Protein AF-A0A7C5YWF5-F1 (afdb_monomer)

Radius of gyration: 11.23 Å; Cα contacts (8 Å, |Δi|>4): 127; chains: 1; bounding box: 31×27×25 Å

Sequence (70 aa):
MGKLYIIGAGGHGQVVLDCARASGFEICGFLDDKEELNGKNINGVEVIGKVELSKRLDGLFIVAIGDNAK

Organism: NCBI:txid2268181

pLDDT: mean 95.35, std 7.37, range [53.66, 98.69]

Structure (mmCIF, N/CA/C/O backbone):
data_AF-A0A7C5YWF5-F1
#
_entry.id   AF-A0A7C5YWF5-F1
#
loop_
_atom_site.group_PDB
_atom_site.id
_atom_site.type_symbol
_atom_site.label_atom_id
_atom_site.label_alt_id
_atom_site.label_comp_id
_atom_site.label_asym_id
_atom_site.label_entity_id
_atom_site.label_seq_id
_atom_site.pdbx_PDB_ins_code
_atom_site.Cartn_x
_atom_site.Cartn_y
_atom_site.Cartn_z
_atom_site.occupancy
_atom_site.B_iso_or_equiv
_atom_site.auth_seq_id
_atom_site.auth_comp_id
_atom_site.auth_asym_id
_atom_site.auth_atom_id
_atom_site.pdbx_PDB_model_num
ATOM 1 N N . MET A 1 1 ? -14.282 -5.727 7.990 1.00 64.06 1 MET A N 1
ATOM 2 C CA . MET A 1 1 ? -13.006 -5.902 7.266 1.00 64.06 1 MET A CA 1
ATOM 3 C C . M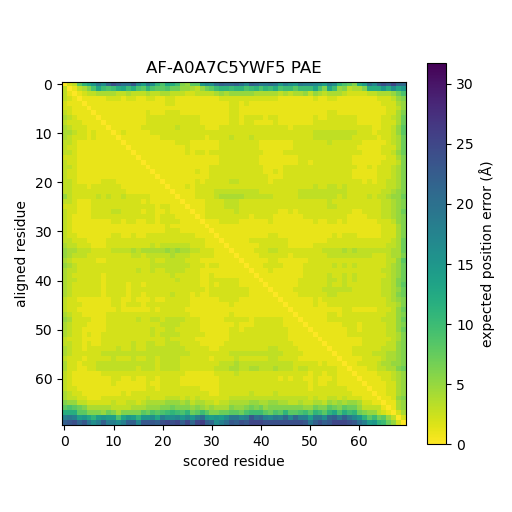ET A 1 1 ? -12.002 -4.911 7.841 1.00 64.06 1 MET A C 1
ATOM 5 O O . MET A 1 1 ? -12.445 -3.860 8.285 1.00 64.06 1 MET A O 1
ATOM 9 N N . GLY A 1 2 ? -10.716 -5.257 7.929 1.00 80.44 2 GLY A N 1
ATOM 10 C CA . GLY A 1 2 ? -9.685 -4.386 8.515 1.00 80.44 2 GLY A CA 1
ATOM 11 C C . GLY A 1 2 ? -9.009 -3.470 7.490 1.00 80.44 2 GLY A C 1
ATOM 12 O O . GLY A 1 2 ? -9.124 -3.702 6.287 1.00 80.44 2 GLY A O 1
ATOM 13 N N . LYS A 1 3 ? -8.283 -2.465 7.991 1.00 94.19 3 LYS A N 1
ATOM 14 C CA . LYS A 1 3 ? -7.406 -1.575 7.215 1.00 94.19 3 LYS A CA 1
ATOM 15 C C . LYS A 1 3 ? -6.335 -2.379 6.477 1.00 94.19 3 LYS A C 1
ATOM 17 O O . LYS A 1 3 ? -5.673 -3.200 7.113 1.00 94.19 3 LYS A O 1
ATOM 22 N N . LEU A 1 4 ? -6.156 -2.148 5.178 1.00 98.12 4 LEU A N 1
ATOM 23 C CA . LEU A 1 4 ? -5.130 -2.793 4.357 1.00 98.12 4 LEU A CA 1
ATOM 24 C C . LEU A 1 4 ? -4.188 -1.754 3.745 1.00 98.12 4 LEU A C 1
ATOM 26 O O . LEU A 1 4 ? -4.624 -0.799 3.100 1.00 98.12 4 LEU A O 1
ATOM 30 N N . TYR A 1 5 ? -2.891 -1.998 3.892 1.00 98.56 5 TYR A N 1
ATOM 31 C CA . TYR A 1 5 ? -1.824 -1.274 3.211 1.00 98.56 5 TYR A CA 1
ATOM 32 C C . TYR A 1 5 ? -1.167 -2.180 2.168 1.00 98.56 5 TYR A C 1
ATOM 34 O O . TYR A 1 5 ? -0.924 -3.364 2.422 1.00 98.56 5 TYR A O 1
ATOM 42 N N . ILE A 1 6 ? -0.862 -1.627 0.996 1.00 98.50 6 ILE A N 1
ATOM 43 C CA . ILE A 1 6 ? -0.219 -2.365 -0.097 1.00 98.50 6 ILE A CA 1
ATOM 44 C C . ILE A 1 6 ? 1.241 -1.924 -0.193 1.00 98.50 6 ILE A C 1
ATOM 46 O O . ILE A 1 6 ? 1.528 -0.750 -0.403 1.00 98.50 6 ILE A O 1
ATOM 50 N N . ILE A 1 7 ? 2.173 -2.861 -0.042 1.00 98.44 7 ILE A N 1
ATOM 51 C CA . ILE A 1 7 ? 3.606 -2.615 -0.207 1.00 98.44 7 ILE A CA 1
ATOM 52 C C . ILE A 1 7 ? 3.958 -2.813 -1.686 1.00 98.44 7 ILE A C 1
ATOM 54 O O . ILE A 1 7 ? 3.869 -3.926 -2.201 1.00 98.44 7 ILE A O 1
ATOM 58 N N . GLY A 1 8 ? 4.359 -1.730 -2.351 1.00 98.00 8 GLY A N 1
ATOM 59 C CA . GLY A 1 8 ? 4.623 -1.648 -3.785 1.00 98.00 8 GLY A CA 1
ATOM 60 C C . GLY A 1 8 ? 3.508 -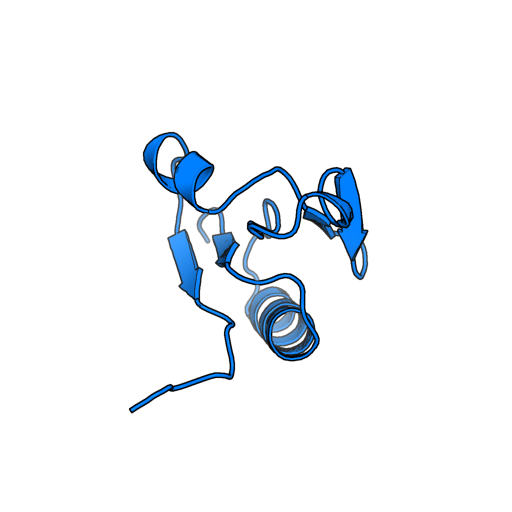0.932 -4.548 1.00 98.00 8 GLY A C 1
ATOM 61 O O . GLY A 1 8 ? 2.394 -1.439 -4.655 1.00 98.00 8 GLY A O 1
ATOM 62 N N . ALA A 1 9 ? 3.825 0.219 -5.143 1.00 98.00 9 ALA A N 1
ATOM 63 C CA . ALA A 1 9 ? 2.915 1.053 -5.939 1.00 98.00 9 ALA A CA 1
ATOM 64 C C . ALA A 1 9 ? 3.095 0.868 -7.465 1.00 98.00 9 ALA A C 1
ATOM 66 O O . ALA A 1 9 ? 2.596 1.652 -8.277 1.00 98.00 9 ALA A O 1
ATOM 67 N N . GLY A 1 10 ? 3.834 -0.170 -7.873 1.00 96.06 10 GLY A N 1
ATOM 68 C CA . GLY A 1 10 ? 4.039 -0.539 -9.276 1.00 96.06 10 GLY A CA 1
ATOM 69 C C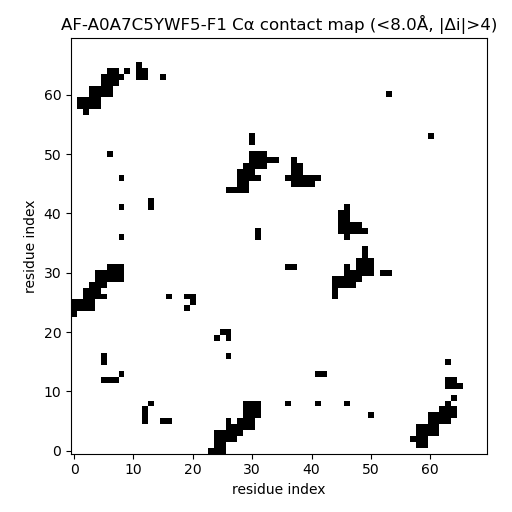 . GLY A 1 10 ? 2.826 -1.227 -9.917 1.00 96.06 10 GLY A C 1
ATOM 70 O O . GLY A 1 10 ? 1.756 -1.340 -9.323 1.00 96.06 10 GLY A O 1
ATOM 71 N N . GLY A 1 11 ? 3.002 -1.749 -11.136 1.00 96.38 11 GLY A N 1
ATOM 72 C CA . GLY A 1 11 ? 1.921 -2.425 -11.869 1.00 96.38 11 GLY A CA 1
ATOM 73 C C . GLY A 1 11 ? 1.307 -3.612 -11.113 1.00 96.38 11 GLY A C 1
ATOM 74 O O . GLY A 1 11 ? 0.091 -3.763 -11.099 1.00 96.38 11 GLY A O 1
ATOM 75 N N . HIS A 1 12 ? 2.123 -4.408 -10.411 1.00 95.75 12 HIS A N 1
ATOM 76 C CA . HIS A 1 12 ? 1.626 -5.520 -9.589 1.00 95.75 12 HIS A CA 1
ATOM 77 C C . HIS A 1 12 ? 0.802 -5.025 -8.383 1.00 95.75 12 HIS A C 1
ATOM 79 O O . HIS A 1 12 ? -0.247 -5.588 -8.079 1.00 95.75 12 HIS A O 1
ATOM 85 N N . GLY A 1 13 ? 1.215 -3.914 -7.763 1.00 97.62 13 GLY A N 1
ATOM 86 C CA . GLY A 1 13 ? 0.470 -3.225 -6.705 1.00 97.62 13 GLY A CA 1
ATOM 87 C C . GLY A 1 13 ? -0.910 -2.744 -7.139 1.00 97.62 13 GLY A C 1
ATOM 88 O O . GLY A 1 13 ? -1.875 -2.885 -6.393 1.00 97.62 13 GLY A O 1
ATOM 89 N N . GLN A 1 14 ? -1.030 -2.238 -8.368 1.00 97.81 14 GLN A N 1
ATOM 90 C CA . GLN A 1 14 ? -2.317 -1.815 -8.930 1.00 97.81 14 GLN A CA 1
ATOM 91 C C . GLN A 1 14 ? -3.274 -2.993 -9.152 1.00 97.81 14 GLN A C 1
ATOM 93 O O . GLN A 1 14 ? -4.453 -2.883 -8.835 1.00 97.81 14 GLN A O 1
ATOM 98 N N . VAL A 1 15 ? -2.771 -4.143 -9.611 1.00 97.75 15 VAL A N 1
ATOM 99 C CA . VAL A 1 15 ? -3.593 -5.360 -9.739 1.00 97.75 15 VAL A CA 1
ATOM 100 C C . VAL A 1 15 ? -4.070 -5.843 -8.364 1.00 97.75 15 VAL A C 1
ATOM 102 O O . VAL A 1 15 ? -5.242 -6.172 -8.190 1.00 97.75 15 VAL A O 1
ATOM 105 N N . VAL A 1 16 ? -3.187 -5.834 -7.359 1.00 98.12 16 VAL A N 1
ATOM 106 C CA . VAL A 1 16 ? -3.552 -6.187 -5.977 1.00 98.12 16 VAL A CA 1
ATOM 107 C C . VAL A 1 16 ? -4.592 -5.220 -5.405 1.00 98.12 16 VAL A C 1
ATOM 109 O O . VAL A 1 16 ? -5.521 -5.667 -4.732 1.00 98.12 16 VAL A O 1
ATOM 112 N N . LEU A 1 17 ? -4.487 -3.921 -5.702 1.00 98.19 17 LEU A N 1
ATOM 113 C CA . LEU A 1 17 ? -5.482 -2.917 -5.325 1.00 98.19 17 LEU A CA 1
ATOM 114 C C . LEU A 1 17 ? -6.875 -3.267 -5.863 1.00 98.19 17 LEU A C 1
ATOM 116 O O . LEU A 1 17 ? -7.846 -3.229 -5.104 1.00 98.19 17 LEU A O 1
ATOM 120 N N . ASP A 1 18 ? -6.975 -3.639 -7.137 1.00 97.94 18 ASP A N 1
ATOM 121 C CA . ASP A 1 18 ? -8.251 -4.011 -7.751 1.00 97.94 18 ASP A CA 1
ATOM 122 C C . ASP A 1 18 ? -8.850 -5.264 -7.094 1.00 97.94 18 ASP A C 1
ATOM 124 O O . ASP A 1 18 ? -10.030 -5.275 -6.733 1.00 97.94 18 ASP A O 1
ATOM 128 N N . CYS A 1 19 ? -8.032 -6.291 -6.836 1.00 97.75 19 CYS A N 1
ATOM 129 C CA . CYS A 1 19 ? -8.466 -7.498 -6.126 1.00 97.75 19 CYS A CA 1
ATOM 130 C C . CYS A 1 19 ? -8.918 -7.205 -4.688 1.00 97.75 19 CYS A C 1
ATOM 132 O O . CYS A 1 19 ? -9.936 -7.733 -4.230 1.00 97.75 19 CYS A O 1
ATOM 134 N N . ALA A 1 20 ? -8.180 -6.360 -3.967 1.00 96.81 20 ALA A N 1
ATOM 135 C CA . ALA A 1 20 ? -8.490 -6.008 -2.589 1.00 96.81 20 ALA 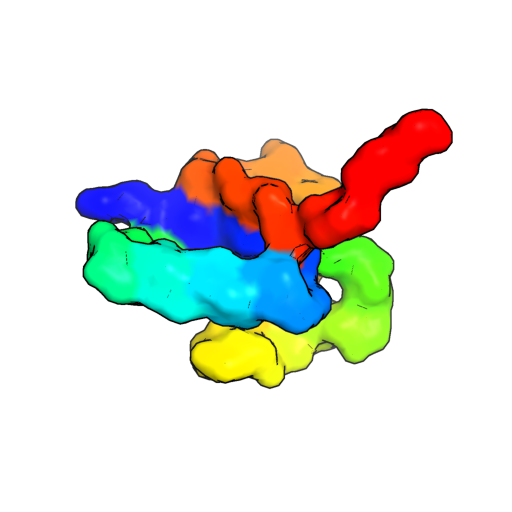A CA 1
ATOM 136 C C . ALA A 1 20 ? -9.787 -5.189 -2.489 1.00 96.81 20 ALA A C 1
ATOM 138 O O . ALA A 1 20 ? -10.624 -5.469 -1.628 1.00 96.81 20 ALA A O 1
ATOM 139 N N . ARG A 1 21 ? -10.010 -4.252 -3.420 1.00 95.75 21 ARG A N 1
ATOM 140 C CA . ARG A 1 21 ? -11.283 -3.527 -3.561 1.00 95.75 21 ARG A CA 1
ATOM 141 C C . ARG A 1 21 ? -12.443 -4.468 -3.863 1.00 95.75 21 ARG A C 1
ATOM 143 O O . ARG A 1 21 ? -13.464 -4.398 -3.186 1.00 95.75 21 ARG A O 1
ATOM 150 N N . ALA A 1 22 ? -12.275 -5.374 -4.827 1.00 97.00 22 ALA A N 1
ATOM 151 C CA . ALA A 1 22 ? -13.296 -6.365 -5.172 1.00 97.00 22 ALA A CA 1
ATOM 152 C C . ALA A 1 22 ? -13.629 -7.304 -3.997 1.00 97.00 22 ALA A C 1
ATOM 154 O O . ALA A 1 22 ? -14.753 -7.784 -3.883 1.00 97.00 22 ALA A O 1
ATOM 155 N N . SER A 1 23 ? -12.669 -7.518 -3.095 1.00 95.38 23 SER A N 1
ATOM 156 C CA . SER A 1 23 ? -12.832 -8.319 -1.877 1.00 95.38 23 SER A CA 1
ATOM 157 C C . SER A 1 23 ? -13.378 -7.525 -0.677 1.00 95.38 23 SER A C 1
ATOM 159 O O . SER A 1 23 ? -13.559 -8.093 0.399 1.00 95.38 23 SER A O 1
ATOM 161 N N . GLY A 1 24 ? -13.643 -6.221 -0.830 1.00 94.75 24 GLY A N 1
ATOM 162 C CA . GLY A 1 24 ? -14.230 -5.376 0.214 1.00 94.75 24 GLY A CA 1
ATOM 163 C C . GLY A 1 24 ? -13.257 -4.905 1.302 1.00 94.75 24 GLY A C 1
ATOM 164 O O . GLY A 1 24 ? -13.695 -4.598 2.414 1.00 94.75 24 GLY A O 1
ATOM 165 N N . PHE A 1 25 ? -11.950 -4.860 1.025 1.00 96.31 25 PHE A N 1
ATOM 166 C CA . PHE A 1 25 ? -10.976 -4.258 1.940 1.00 96.31 25 PHE A CA 1
ATOM 167 C C . PHE A 1 25 ? -11.014 -2.728 1.884 1.00 96.31 25 PHE A C 1
ATOM 169 O O . PHE A 1 25 ? -11.175 -2.127 0.821 1.00 96.31 25 PHE A O 1
ATOM 176 N N . GLU A 1 26 ? -10.795 -2.097 3.037 1.00 95.56 26 GLU A N 1
ATOM 177 C CA . GLU A 1 26 ? -10.523 -0.665 3.126 1.00 95.56 26 GLU A CA 1
ATOM 178 C C . GLU A 1 26 ? -9.038 -0.430 2.841 1.00 95.56 26 GLU A C 1
ATOM 180 O O . GLU A 1 26 ? -8.177 -0.858 3.612 1.00 95.56 26 GLU A O 1
ATOM 185 N N . ILE A 1 27 ? -8.732 0.227 1.722 1.00 97.50 27 ILE A N 1
ATOM 186 C CA . ILE A 1 27 ? -7.350 0.484 1.316 1.00 97.50 27 ILE A CA 1
ATOM 187 C C . ILE A 1 27 ? -6.890 1.811 1.901 1.00 97.50 27 ILE A C 1
ATOM 189 O O . ILE A 1 27 ? -7.387 2.868 1.518 1.00 97.50 27 ILE A O 1
ATOM 193 N N . CYS A 1 28 ? -5.925 1.748 2.811 1.00 97.94 28 CYS A N 1
ATOM 194 C CA . CYS A 1 28 ? -5.453 2.911 3.557 1.00 97.94 28 CYS A CA 1
ATOM 195 C C . CYS A 1 28 ? -4.259 3.615 2.905 1.00 97.94 28 CYS A C 1
ATOM 197 O O . CYS A 1 28 ? -3.954 4.745 3.274 1.00 97.94 28 CYS A O 1
ATOM 199 N N . GLY A 1 29 ? -3.576 2.967 1.960 1.00 98.31 29 GLY A N 1
ATOM 200 C CA . GLY A 1 29 ? -2.455 3.568 1.245 1.00 98.31 29 GLY A CA 1
ATOM 201 C C . GLY A 1 29 ? -1.508 2.546 0.633 1.00 98.31 29 GLY A C 1
ATOM 202 O O . GLY A 1 29 ? -1.510 1.363 0.993 1.00 98.31 29 GLY A O 1
ATOM 203 N N . PHE A 1 30 ? -0.671 3.034 -0.274 1.00 98.69 30 PHE A N 1
ATOM 204 C CA . PHE A 1 30 ? 0.515 2.331 -0.736 1.00 98.69 30 PHE A CA 1
ATOM 205 C C . PHE A 1 30 ? 1.735 2.706 0.109 1.00 98.69 30 PHE A C 1
ATOM 207 O O . PHE A 1 30 ? 1.866 3.848 0.550 1.00 98.69 30 PHE A O 1
ATOM 214 N N . LEU A 1 31 ? 2.650 1.755 0.273 1.00 98.69 31 LEU A N 1
ATOM 215 C CA . LEU A 1 31 ? 3.992 1.976 0.799 1.00 98.69 31 LEU A CA 1
ATOM 216 C C . LEU A 1 31 ? 5.013 1.613 -0.279 1.00 98.69 31 LEU A C 1
ATOM 218 O O . LEU A 1 31 ? 4.997 0.487 -0.772 1.00 98.69 31 LEU A O 1
ATOM 222 N N . ASP A 1 32 ? 5.893 2.538 -0.649 1.00 98.44 32 ASP A N 1
ATOM 223 C CA . ASP A 1 32 ? 6.908 2.315 -1.685 1.00 98.44 32 ASP A CA 1
ATOM 224 C C . ASP A 1 32 ? 8.187 3.093 -1.348 1.00 98.44 32 ASP A C 1
ATOM 226 O O . ASP A 1 32 ? 8.128 4.240 -0.907 1.00 98.44 32 ASP A O 1
ATOM 230 N N . ASP A 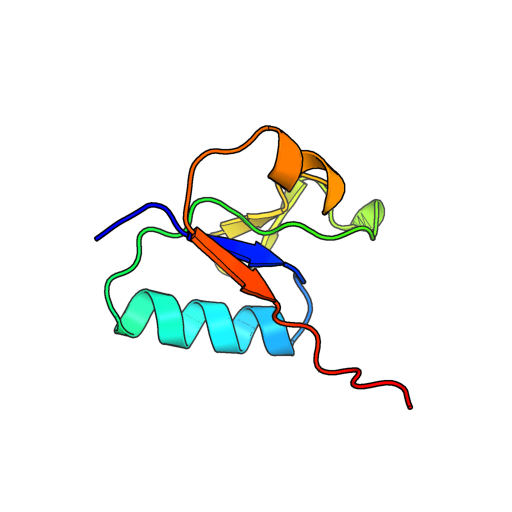1 33 ? 9.350 2.464 -1.521 1.00 97.88 33 ASP A N 1
ATOM 231 C CA . ASP A 1 33 ? 10.640 3.076 -1.178 1.00 97.88 33 ASP A CA 1
ATOM 232 C C . ASP A 1 33 ? 11.140 4.066 -2.243 1.00 97.88 33 ASP A C 1
ATOM 234 O O . ASP A 1 33 ? 12.085 4.819 -1.990 1.00 97.88 33 ASP A O 1
ATOM 238 N N . LYS A 1 34 ? 10.497 4.107 -3.418 1.00 97.25 34 LYS A N 1
ATOM 239 C CA . LYS A 1 34 ? 10.748 5.120 -4.449 1.00 97.25 34 LYS A CA 1
ATOM 240 C C . LYS A 1 34 ? 10.248 6.486 -3.989 1.00 97.25 34 LYS A C 1
ATOM 242 O O . LYS A 1 34 ? 9.048 6.758 -3.998 1.00 97.25 34 LYS A O 1
ATOM 247 N N . GLU A 1 35 ? 11.177 7.364 -3.619 1.00 95.38 35 GLU A N 1
ATOM 248 C CA . GLU A 1 35 ? 10.873 8.707 -3.105 1.00 95.38 35 GLU A CA 1
ATOM 249 C C . GLU A 1 35 ? 10.009 9.521 -4.078 1.00 95.38 35 GLU A C 1
ATOM 251 O O . GLU A 1 35 ? 9.114 10.249 -3.660 1.00 95.38 35 GLU A O 1
ATOM 256 N N . GLU A 1 36 ? 10.206 9.351 -5.387 1.00 97.56 36 GLU A N 1
ATOM 257 C CA . GLU A 1 36 ? 9.430 10.041 -6.413 1.00 97.56 36 GLU A CA 1
ATOM 258 C C . GLU A 1 36 ? 7.953 9.631 -6.458 1.00 97.56 36 GLU A C 1
ATOM 260 O O . GLU A 1 36 ? 7.174 10.254 -7.184 1.00 97.56 36 GLU A O 1
ATOM 265 N N . LEU A 1 37 ? 7.564 8.558 -5.763 1.00 97.50 37 LEU A N 1
ATOM 266 C CA . LEU A 1 37 ? 6.177 8.121 -5.649 1.00 97.50 37 LEU A CA 1
ATOM 267 C C . LEU A 1 37 ? 5.481 8.678 -4.411 1.00 97.50 37 LEU A C 1
ATOM 269 O O . LEU A 1 37 ? 4.256 8.707 -4.403 1.00 97.50 37 LEU A O 1
ATOM 273 N N . ASN A 1 38 ? 6.219 9.148 -3.409 1.00 97.50 38 ASN A N 1
ATOM 274 C CA . ASN A 1 38 ? 5.653 9.643 -2.160 1.00 97.50 38 ASN A CA 1
ATOM 275 C C . ASN A 1 38 ? 4.658 10.798 -2.412 1.00 97.50 38 ASN A C 1
ATOM 277 O O . ASN A 1 38 ? 4.953 11.734 -3.157 1.00 97.50 38 ASN A O 1
ATOM 281 N N . GLY A 1 39 ? 3.453 10.697 -1.846 1.00 98.06 39 GLY A N 1
ATOM 282 C CA . GLY A 1 39 ? 2.341 11.628 -2.065 1.00 98.06 39 GLY A CA 1
ATOM 283 C C . GLY A 1 39 ? 1.632 11.503 -3.423 1.00 98.06 39 GLY A C 1
ATOM 284 O O . GLY A 1 39 ? 0.666 12.223 -3.683 1.00 98.06 39 GLY A O 1
ATOM 285 N N . LYS A 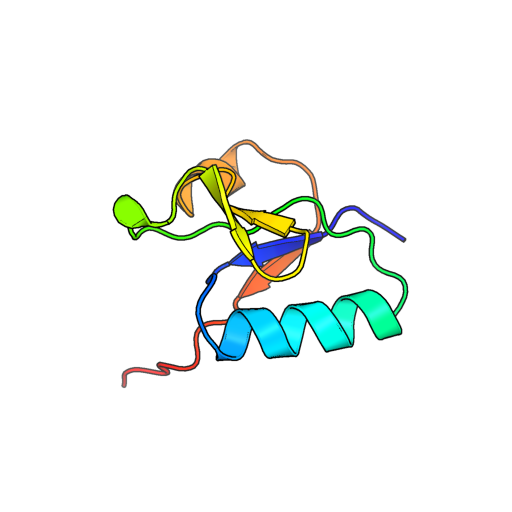1 40 ? 2.066 10.608 -4.325 1.00 98.38 40 LYS A N 1
ATOM 286 C CA . LYS A 1 40 ? 1.347 10.376 -5.586 1.00 98.38 40 LYS A CA 1
ATOM 287 C C . LYS A 1 40 ? 0.076 9.580 -5.348 1.00 98.38 40 LYS A C 1
ATOM 289 O O . LYS A 1 40 ? 0.035 8.646 -4.552 1.00 98.38 40 LYS A O 1
ATOM 294 N N . ASN A 1 41 ? -0.946 9.912 -6.127 1.00 98.25 41 ASN A N 1
ATOM 295 C CA . ASN A 1 41 ? -2.175 9.144 -6.192 1.00 98.25 41 ASN A CA 1
ATOM 296 C C . ASN A 1 41 ? -2.093 8.101 -7.317 1.00 98.25 41 ASN A C 1
ATOM 298 O O . ASN A 1 41 ? -1.869 8.446 -8.477 1.00 98.25 41 ASN A O 1
ATOM 302 N N . ILE A 1 42 ? -2.287 6.833 -6.965 1.00 97.75 42 ILE A N 1
ATOM 303 C CA . ILE A 1 42 ? -2.319 5.688 -7.870 1.00 97.75 42 ILE A CA 1
ATOM 304 C C . ILE A 1 42 ? -3.726 5.092 -7.806 1.00 97.75 42 ILE A C 1
ATOM 306 O O . ILE A 1 42 ? -4.130 4.523 -6.793 1.00 97.75 42 ILE A O 1
ATOM 310 N N . ASN A 1 43 ? -4.499 5.249 -8.882 1.00 97.06 43 ASN A N 1
ATOM 311 C CA . ASN A 1 43 ? -5.876 4.746 -8.997 1.00 97.06 43 ASN A CA 1
ATOM 312 C C . ASN A 1 43 ? -6.779 5.126 -7.806 1.00 97.06 43 ASN A C 1
ATOM 314 O O . ASN A 1 43 ? -7.577 4.313 -7.330 1.00 97.06 43 ASN A O 1
ATOM 318 N N . GLY A 1 44 ? -6.655 6.352 -7.298 1.00 97.38 44 GLY A N 1
ATOM 319 C CA . GLY A 1 44 ? -7.435 6.855 -6.166 1.00 97.38 44 GLY A CA 1
ATOM 320 C C . GLY A 1 44 ? -6.839 6.558 -4.787 1.00 97.38 44 GLY A C 1
ATOM 321 O O . GLY A 1 44 ? -7.460 6.934 -3.800 1.00 97.38 44 GLY A O 1
ATOM 322 N N . VAL A 1 45 ? -5.669 5.917 -4.691 1.00 98.31 45 VAL A N 1
ATOM 323 C CA . VAL A 1 45 ? -4.991 5.604 -3.419 1.00 98.31 45 VAL A CA 1
ATOM 324 C C . VAL A 1 45 ? -3.634 6.296 -3.364 1.00 98.31 45 VAL A C 1
ATOM 326 O O . VAL A 1 45 ? -2.860 6.237 -4.314 1.00 98.31 45 VAL A O 1
ATOM 329 N N . GLU A 1 46 ? -3.336 6.957 -2.253 1.00 98.50 46 GLU A N 1
ATOM 330 C CA . GLU A 1 46 ? -2.077 7.674 -2.058 1.00 98.50 46 GLU A CA 1
ATOM 331 C C . GLU A 1 46 ? -0.930 6.733 -1.664 1.00 98.50 46 GLU A C 1
ATOM 333 O O . GLU A 1 46 ? -1.121 5.772 -0.914 1.00 98.50 46 GLU A O 1
ATOM 338 N N . VAL A 1 47 ? 0.276 7.027 -2.147 1.00 98.69 47 VAL A N 1
ATOM 339 C CA . VAL A 1 47 ? 1.523 6.481 -1.603 1.00 98.69 47 VAL A CA 1
ATOM 340 C C . VAL A 1 47 ? 1.901 7.304 -0.375 1.00 98.69 47 VAL A C 1
ATOM 342 O O . VAL A 1 47 ? 2.441 8.399 -0.492 1.00 98.69 47 VAL A O 1
ATOM 345 N N . ILE A 1 48 ? 1.592 6.780 0.809 1.00 98.31 48 ILE A N 1
ATOM 346 C CA . ILE A 1 48 ? 1.665 7.521 2.080 1.00 98.31 48 ILE A CA 1
ATOM 347 C C . ILE A 1 48 ? 3.070 7.535 2.702 1.00 98.31 48 ILE A C 1
ATOM 349 O O . ILE A 1 48 ? 3.286 8.142 3.751 1.00 98.31 48 ILE A O 1
ATOM 353 N N . GLY A 1 49 ? 4.020 6.823 2.096 1.00 98.12 49 GLY A N 1
ATOM 354 C CA . GLY A 1 49 ? 5.413 6.818 2.517 1.00 98.12 49 GLY A CA 1
ATOM 355 C C . GLY A 1 49 ? 6.156 5.538 2.151 1.00 98.12 49 GLY A C 1
ATOM 356 O O . GLY A 1 49 ? 5.691 4.714 1.367 1.00 98.12 49 GLY A O 1
ATOM 357 N N . LYS A 1 50 ? 7.332 5.386 2.760 1.00 98.38 50 LYS A N 1
ATOM 358 C CA . LYS A 1 50 ? 8.234 4.242 2.580 1.00 98.38 50 LYS A CA 1
ATOM 359 C C . LYS A 1 50 ? 7.746 2.996 3.301 1.00 98.38 50 LYS A C 1
ATOM 361 O O . LYS A 1 50 ? 6.969 3.088 4.253 1.00 98.38 50 LYS A O 1
ATOM 366 N N . VAL A 1 51 ? 8.286 1.836 2.933 1.00 97.94 51 VAL A N 1
ATOM 367 C CA . VAL A 1 51 ? 7.930 0.549 3.555 1.00 97.94 51 VAL A CA 1
ATOM 368 C C . VAL A 1 51 ? 8.204 0.552 5.059 1.00 97.94 51 VAL A C 1
ATOM 370 O O . VAL A 1 51 ? 7.435 -0.026 5.827 1.00 97.94 51 VAL A O 1
ATOM 373 N N . GLU A 1 52 ? 9.227 1.274 5.519 1.00 98.12 52 GLU A N 1
ATOM 374 C CA . GLU A 1 52 ? 9.534 1.414 6.947 1.00 98.12 52 GLU A CA 1
ATOM 375 C C . GLU A 1 52 ? 8.381 2.002 7.783 1.00 98.12 52 GLU A C 1
ATOM 377 O O . GLU A 1 52 ? 8.250 1.665 8.964 1.00 98.12 52 GLU A O 1
ATOM 382 N N . LEU A 1 53 ? 7.506 2.819 7.184 1.00 97.69 53 LEU A N 1
ATOM 383 C CA . LEU A 1 53 ? 6.335 3.372 7.865 1.00 97.69 53 LEU A CA 1
ATOM 384 C C . LEU A 1 53 ? 5.400 2.269 8.393 1.00 97.69 53 LEU A C 1
ATOM 386 O O . LEU A 1 53 ? 4.753 2.477 9.417 1.00 97.69 53 LEU A O 1
ATOM 390 N N . SER A 1 54 ? 5.395 1.078 7.776 1.00 97.44 54 SER A N 1
ATOM 391 C CA . SER A 1 54 ? 4.610 -0.084 8.232 1.00 97.44 54 SER A CA 1
ATOM 392 C C . SER A 1 54 ? 4.843 -0.445 9.701 1.00 97.44 54 SER A C 1
ATOM 394 O O . SER A 1 54 ? 3.906 -0.843 10.382 1.00 97.44 54 SER A O 1
ATOM 396 N N . LYS A 1 55 ? 6.051 -0.218 10.238 1.00 97.69 55 LYS A N 1
ATOM 397 C CA . LYS A 1 55 ? 6.388 -0.480 11.651 1.00 97.69 55 LYS A CA 1
ATOM 398 C C . LYS A 1 55 ? 5.597 0.386 12.642 1.00 97.69 55 LYS A C 1
ATOM 400 O O . LYS A 1 55 ? 5.646 0.131 13.842 1.00 97.69 55 LYS A O 1
ATOM 405 N N . ARG A 1 56 ? 4.954 1.454 12.162 1.00 97.31 56 ARG A N 1
ATOM 406 C CA . ARG A 1 56 ? 4.210 2.446 12.956 1.00 97.31 56 ARG A CA 1
ATOM 407 C C . ARG A 1 56 ? 2.719 2.485 12.610 1.00 97.31 56 ARG A C 1
ATOM 409 O O . ARG A 1 56 ? 2.013 3.342 13.133 1.00 97.31 56 ARG A O 1
ATOM 416 N N . LEU A 1 57 ? 2.265 1.628 11.698 1.00 96.75 57 LEU A N 1
ATOM 417 C CA . LEU A 1 57 ? 0.888 1.584 11.222 1.00 96.75 57 LEU A CA 1
ATOM 418 C C . LEU A 1 57 ? 0.190 0.334 11.757 1.00 96.75 57 LEU A C 1
ATOM 420 O O . LEU A 1 57 ? 0.758 -0.755 11.738 1.00 96.75 57 LEU A O 1
ATOM 424 N N . ASP A 1 58 ? -1.068 0.490 12.159 1.00 96.12 58 ASP A N 1
ATOM 425 C CA . ASP A 1 58 ? -1.924 -0.624 12.555 1.00 96.12 58 ASP A CA 1
ATOM 426 C C . ASP A 1 58 ? -2.792 -1.067 11.373 1.00 96.12 58 ASP A C 1
ATOM 428 O O . ASP A 1 58 ? -3.580 -0.284 10.831 1.00 96.12 58 ASP A O 1
ATOM 432 N N . GLY A 1 59 ? -2.680 -2.335 10.982 1.00 95.38 59 GLY A N 1
ATOM 433 C CA . GLY A 1 59 ? -3.482 -2.902 9.905 1.00 95.38 59 GLY A CA 1
ATOM 434 C C . GLY A 1 59 ? -2.908 -4.190 9.331 1.00 95.38 59 GLY A C 1
ATOM 435 O O . GLY A 1 59 ? -1.945 -4.763 9.838 1.00 95.38 59 GLY A O 1
ATOM 436 N N . LEU A 1 60 ? -3.536 -4.646 8.255 1.00 97.38 60 LEU A N 1
ATOM 437 C CA . LEU A 1 60 ? -3.026 -5.711 7.409 1.00 97.38 60 LEU A CA 1
ATOM 438 C C . LEU A 1 60 ? -2.090 -5.117 6.359 1.00 97.38 60 LEU A C 1
ATOM 440 O O . LEU A 1 60 ? -2.291 -3.997 5.887 1.00 97.38 60 LEU A O 1
ATOM 444 N N . PHE A 1 61 ? -1.102 -5.904 5.956 1.00 97.88 61 PHE A N 1
ATOM 445 C CA . PHE A 1 61 ? -0.147 -5.536 4.921 1.00 97.88 61 PHE A CA 1
ATOM 446 C C . PHE A 1 61 ? -0.094 -6.647 3.881 1.00 97.88 61 PHE A C 1
ATOM 448 O O . PHE A 1 61 ? -0.052 -7.826 4.234 1.00 97.88 61 PHE A O 1
ATOM 455 N N . ILE A 1 62 ? -0.073 -6.272 2.605 1.00 97.81 62 ILE A N 1
ATOM 456 C CA . ILE A 1 62 ? 0.157 -7.201 1.500 1.00 97.81 62 ILE A CA 1
ATOM 457 C C . ILE A 1 62 ? 1.351 -6.732 0.674 1.00 97.81 62 ILE A C 1
ATOM 459 O O . ILE A 1 62 ? 1.431 -5.566 0.292 1.00 97.81 62 ILE A O 1
ATOM 463 N N . VAL A 1 63 ? 2.290 -7.640 0.412 1.00 97.62 63 VAL A N 1
ATOM 464 C CA . VAL A 1 63 ? 3.452 -7.370 -0.440 1.00 97.62 63 VAL A CA 1
ATOM 465 C C . VAL A 1 63 ? 3.064 -7.624 -1.890 1.00 97.62 63 VAL A C 1
ATOM 467 O O . VAL A 1 63 ? 2.734 -8.747 -2.259 1.00 97.62 63 VAL A O 1
ATOM 470 N N . ALA A 1 64 ? 3.101 -6.575 -2.706 1.00 97.19 64 ALA A N 1
ATOM 471 C CA . ALA A 1 64 ? 2.730 -6.586 -4.115 1.00 97.19 64 ALA A CA 1
ATOM 472 C C . ALA A 1 64 ? 3.934 -6.236 -5.008 1.00 97.19 64 ALA A C 1
ATOM 474 O O . ALA A 1 64 ? 3.869 -5.371 -5.884 1.00 97.19 64 ALA A O 1
ATOM 475 N N . ILE A 1 65 ? 5.051 -6.927 -4.773 1.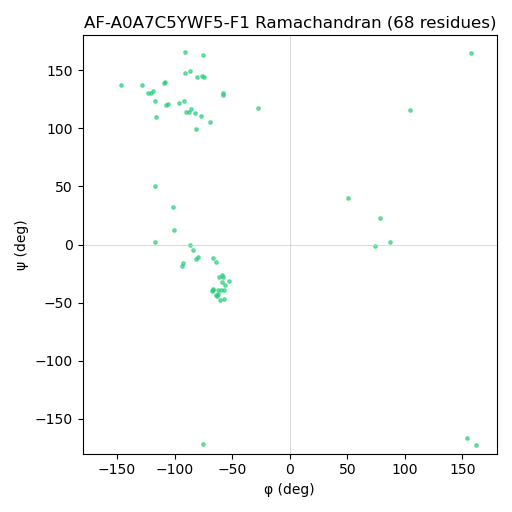00 94.81 65 ILE A N 1
ATOM 476 C CA . ILE A 1 65 ? 6.287 -6.818 -5.552 1.00 94.81 65 ILE A CA 1
ATOM 477 C C . ILE A 1 65 ? 6.430 -8.087 -6.390 1.00 94.81 65 ILE A C 1
ATOM 479 O O . ILE A 1 65 ? 6.455 -9.186 -5.851 1.00 94.81 65 ILE A O 1
ATOM 483 N N . GLY A 1 66 ? 6.479 -7.934 -7.716 1.00 89.88 66 GLY A N 1
ATOM 484 C CA . GLY A 1 66 ? 6.573 -9.069 -8.644 1.00 89.88 66 GLY A CA 1
ATOM 485 C C . GLY A 1 66 ? 7.992 -9.615 -8.831 1.00 89.88 66 GLY A C 1
ATOM 486 O O . GLY A 1 66 ? 8.159 -10.680 -9.423 1.00 89.88 66 GLY A O 1
ATOM 487 N N . ASP A 1 67 ? 9.006 -8.885 -8.362 1.00 90.00 67 ASP A N 1
ATOM 488 C CA . ASP A 1 67 ? 10.385 -9.359 -8.368 1.00 90.00 67 ASP A CA 1
ATOM 489 C C . ASP A 1 67 ? 10.584 -10.359 -7.225 1.00 90.00 67 ASP A C 1
ATOM 491 O O . ASP A 1 67 ? 10.552 -10.000 -6.049 1.00 90.00 67 ASP A O 1
ATOM 495 N N . ASN A 1 68 ? 10.766 -11.624 -7.597 1.00 84.06 68 ASN A N 1
ATOM 496 C CA . ASN A 1 68 ? 10.997 -12.734 -6.679 1.00 84.06 68 ASN A CA 1
ATOM 497 C C . ASN A 1 68 ? 12.480 -13.120 -6.630 1.00 84.06 68 ASN A C 1
ATOM 499 O O . ASN A 1 68 ? 12.763 -14.315 -6.527 1.00 84.06 68 ASN A O 1
ATOM 503 N N . ALA A 1 69 ? 13.392 -12.153 -6.807 1.00 77.00 69 ALA A N 1
ATOM 504 C CA . ALA A 1 69 ? 14.839 -12.345 -6.876 1.00 77.00 69 ALA A CA 1
ATOM 505 C C . ALA A 1 69 ? 15.316 -13.579 -6.086 1.00 77.00 69 ALA A C 1
ATOM 507 O O . ALA A 1 69 ? 15.122 -13.676 -4.872 1.00 77.00 69 ALA A O 1
ATOM 508 N N . LYS A 1 70 ? 15.891 -14.535 -6.825 1.00 53.66 70 LYS A N 1
ATOM 509 C CA . LYS A 1 70 ? 16.657 -15.655 -6.271 1.00 53.66 70 LYS A CA 1
ATOM 510 C C . LYS A 1 70 ? 18.020 -15.176 -5.800 1.00 53.66 70 LYS A C 1
ATOM 512 O O . LYS A 1 70 ? 18.601 -14.324 -6.510 1.00 53.66 70 LYS A O 1
#

Mean predicted aligned error: 2.79 Å

Foldseek 3Di:
DKEEEEEDLDPLSLVVVVVCVVVPHHYAAYAYAPPVQAQPARPNGHHPYHPVCVVVDDTHYDYRDPDPDD

Nearest PDB structures (foldseek):
  7txp-assembly1_A  TM=9.418E-01  e=1.882E-05  Acinetobacter baumannii
  3nkl-assembly1_A  TM=7.883E-01  e=5.542E-03  Aliivibrio fischeri ES114
  7qzl-assembly1_A  TM=7.348E-01  e=2.535E-02  Cystobacter fuscus
  5j63-assembly4_D  TM=4.568E-01  e=8.901E-02  Escherichia coli H736
  5uai-assembly1_A  TM=4.393E-01  e=2.592E+00  Pseudomonas aeruginosa PAO1

Secondary structure (DSSP, 8-state):
--EEEEE--SHHHHHHHHHHHHTT-EEEEEE-S-GGGTT-EETTEEEEE-GGGGGG--SEEEE-------

Solvent-accessible surface area (backbone atoms only — not comparable to full-atom values): 4104 Å² total; per-residue (Å²): 125,62,46,31,34,35,35,28,75,48,75,53,19,53,55,50,50,54,54,39,51,78,69,60,44,46,78,74,26,26,20,34,76,54,69,94,44,51,74,38,72,56,97,89,36,40,20,78,33,39,57,74,54,57,84,81,56,89,65,48,77,44,84,30,66,84,77,77,81,129

InterPro domains:
  IPR029063 S-adenosyl-L-methionine-dependent methyltransferase superfamily [SSF53335] (3-64)
  IPR041561 PglD, N-terminal [PF17836] (3-69)

=== Feature glossary ===
Annotated list of the representations used here:

Nearest PDB structures. The Foldseek neighbor list gives the closest experimentally determined structures in the PDB, ranked by structural alignment. TM-score near 1 means near-identical fold; near 0.3 means only rough topology match. This is how one finds what a novel AlphaFold prediction most resembles in the solved-structure universe.

Foldseek 3Di. Foldseek's 3Di representation compresses backbone geometry into a per-residue letter drawn from a learned twenty-state alphabet. It captures the tertiary interaction pattern around each residue — which residues are packed against it in space, regardless of where they are in sequence.

Radius of gyration, Cα contacts, bounding box. Radius of gyration (Rg) is the root-mean-square distance of Cα atoms from their centroid — a single number for overall size and compactness. A globular domain of N residues has Rg ≈ 2.2·N^0.38 Å; an extended or disordered chain has a much larger Rg. The Cα contact count is the number of residue pairs whose Cα atoms are within 8 Å and are more than four positions apart in sequence — a standard proxy for tertiary packing density. The bounding box is the smallest axis-aligned box enclosing all Cα atoms.

InterPro / GO / CATH / organism. The annotation block draws on four external resources. InterPro: which protein families and domains the sequence belongs to. GO: standardized terms for what the protein does, what process it participates in, and where in the cell it acts. CATH: which structural fold it has in the CATH hierarchy. Organism: the species of origin.

mmCIF coordinates. The mmCIF block holds the 3D Cartesian coordinates of each backbone atom (N, Cα, C, O) in ångströms. mmCIF is the PDB's canonical archive format — a tagged-loop text representation of the atomic model.

pLDDT. pLDDT is the predicted lDDT-Cα score: AlphaFold's confidence that the local environment of each residue (all inter-atomic distances within 15 Å) is correctly placed. It is a per-residue number between 0 and 100, with higher meaning more reliable.

Backbone torsions (φ/ψ). φ (phi) and ψ (psi) are the two rotatable backbone dihedrals per residue: φ is the C(i-1)–N–Cα–C torsion, ψ is the N–Cα–C–N(i+1) torsion, both in degrees on (−180°, 180°]. α-helical residues cluster near (−60°, −45°); β-strand residues near (−120°, +130°). A Ramachandran plot is simply a scatter of (φ, ψ) for every residue.

B-factor. For experimental (PDB) structures, the B-factor (temperature factor) quantifies the positional spread of each atom in the crystal — a combination of thermal vibration and static disorder — in units of Å². High B-factors mark flexible loops or poorly resolved regions; low B-factors mark the rigid, well-ordered core.

Secondary structure (3-state, P-SEA). SS3 is a coarse helix/strand/coil call (letters a/b/c) made by the P-SEA algorithm from inter-Cα distances and dihedrals. It is less detailed than DSSP but needs only Cα positions.

Predicted aligned error. Predicted aligned error is AlphaFold's pairwise confidence. Unlike pLDDT (per-residue), PAE is per-residue-pair and captures whether two parts of the structure are correctly placed relative to each other. Units are ångströms of expected positional error.

Solvent-accessible surface area. Solvent-accessible surface area (SASA) is the area in Å² traced out by the centre of a 1.4 Å probe sphere (a water molecule) rolled over the protein's van der Waals surface (Shrake–Rupley / Lee–Richards construction). Buried residues have near-zero SASA; fully exposed residues can exceed 200 Å². The total SASA scales roughly with the numb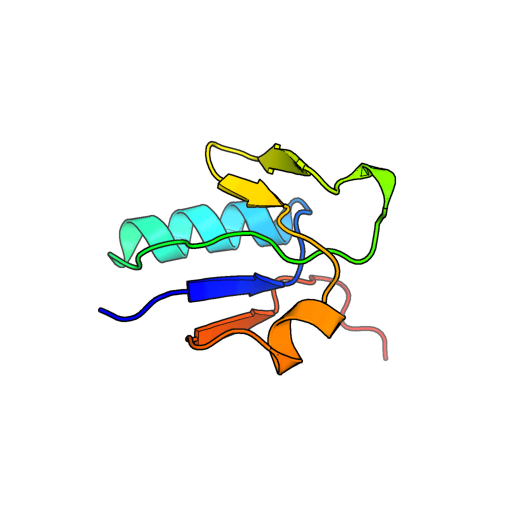er of surface residues.

Secondary structure (8-state, DSSP). The SS8 string is DSSP's per-residue secondary-structure call. α-helix (H) means an i→i+4 H-bond ladder; β-strand (E) means the residue participates in a β-sheet; 3₁₀ (G) and π (I) are tighter and wider helices; T/S are turns/bends; '-' is loop.

Render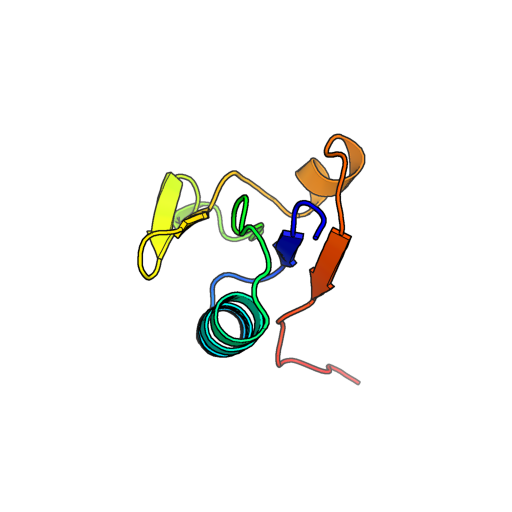ed structure images. Structure images are PyMOL renders from six orthogonal camera directions. Cartoon representation draws helices as coils and strands as arrows; sticks shows the backbone as bonds; surface shows the solvent-excluded envelope. Rainbow coloring maps sequence position to hue (blue→red, N→C); chain coloring assigns a distinct color per polypeptide.

Sequence. The amino-acid sequence is the protein's primary structure: the linear order of residues from the N-terminus to the C-terminus, written in one-letter code. Everything else here — the 3D coordinates, the secondary structure, the domain annotations — is ultimately a consequence of this string.

Contact-map, Ramachandran, and PAE plots. Three diagnostic plots accompany the record. The Cα contact map visualizes the tertiary structure as a 2D adjacency matrix (8 Å cutoff, sequence-local contacts suppressed). The Ramachandran plot shows the distribution of backbone (φ, ψ) torsions, with points in the α and β basins reflecting secondary structure content. The PAE plot shows AlphaFold's inter-residue confidence as a color matrix.